Protein AF-A0A1M7SME4-F1 (afdb_monomer_lite)

Radius of gyration: 16.37 Å; chains: 1; bounding box: 40×26×47 Å

pLDDT: mean 83.13, std 8.04, range [46.25, 90.69]

Secondary structure (DSSP, 8-state):
--HHHHHHHHHHHHHHHHHHHHHHHHHHHHTT----HHHHHHHHIIIIIIIIHHHHHHHTT----HHHHHHHHHHHHHHHHHHHHHHHHHHHHHHHHHHHHHTT-

Structure (mmCIF, N/CA/C/O backbone):
data_AF-A0A1M7SME4-F1
#
_entry.id   AF-A0A1M7SME4-F1
#
loop_
_atom_site.group_PDB
_atom_site.id
_atom_site.type_symbol
_atom_site.label_atom_id
_atom_site.label_alt_id
_atom_site.label_comp_id
_atom_site.label_asym_id
_atom_site.label_entity_id
_atom_site.label_seq_id
_atom_site.pdbx_PDB_ins_code
_atom_site.Cartn_x
_atom_site.Cartn_y
_atom_site.Cartn_z
_atom_site.occupancy
_atom_site.B_iso_or_equiv
_atom_site.auth_seq_id
_atom_site.auth_comp_id
_atom_site.auth_asym_id
_atom_site.auth_atom_id
_atom_site.pdbx_PDB_model_num
ATOM 1 N N . MET A 1 1 ? 9.321 0.644 -15.257 1.00 70.50 1 MET A N 1
ATOM 2 C CA . MET A 1 1 ? 8.150 1.542 -15.174 1.00 70.50 1 MET A CA 1
ATOM 3 C C . MET A 1 1 ? 8.654 2.940 -14.820 1.00 70.50 1 MET A C 1
ATOM 5 O O . MET A 1 1 ? 9.652 3.025 -14.117 1.00 70.50 1 MET A O 1
ATOM 9 N N . THR A 1 2 ? 8.028 4.018 -15.302 1.00 84.62 2 THR A N 1
ATOM 10 C CA . THR A 1 2 ? 8.408 5.402 -14.935 1.00 84.62 2 THR A CA 1
ATOM 11 C C . THR A 1 2 ? 8.040 5.708 -13.477 1.00 84.62 2 THR A C 1
ATOM 13 O O . THR A 1 2 ? 7.038 5.192 -12.983 1.00 84.62 2 THR A O 1
ATOM 16 N N . ILE A 1 3 ? 8.794 6.585 -12.802 1.00 83.56 3 ILE A N 1
ATOM 17 C CA . ILE A 1 3 ? 8.522 7.017 -11.414 1.00 83.56 3 ILE A CA 1
ATOM 18 C C . ILE A 1 3 ? 7.089 7.559 -11.260 1.00 83.56 3 ILE A C 1
ATOM 20 O O . ILE A 1 3 ? 6.403 7.232 -10.299 1.00 83.56 3 ILE A O 1
ATOM 24 N N . THR A 1 4 ? 6.588 8.317 -12.236 1.00 88.25 4 THR A N 1
ATOM 25 C CA . THR A 1 4 ? 5.209 8.831 -12.226 1.00 88.25 4 THR A CA 1
ATOM 26 C C . THR A 1 4 ? 4.168 7.713 -12.181 1.00 88.25 4 THR A C 1
ATOM 28 O O . THR A 1 4 ? 3.236 7.768 -11.383 1.00 88.25 4 THR A O 1
ATOM 31 N N . LEU A 1 5 ? 4.350 6.666 -12.994 1.00 85.81 5 LEU A N 1
ATOM 32 C CA . LEU A 1 5 ? 3.459 5.504 -12.995 1.00 85.81 5 LEU A CA 1
ATOM 33 C C . LEU A 1 5 ? 3.539 4.754 -11.662 1.00 85.81 5 LEU A C 1
ATOM 35 O O . LEU A 1 5 ? 2.504 4.387 -11.113 1.00 85.81 5 LEU A O 1
ATOM 39 N N . PHE A 1 6 ? 4.742 4.623 -11.095 1.00 83.38 6 PHE A N 1
ATOM 40 C CA . PHE A 1 6 ? 4.932 4.057 -9.759 1.00 83.38 6 PHE A CA 1
ATOM 41 C C . PHE A 1 6 ? 4.098 4.792 -8.710 1.00 83.38 6 PHE A C 1
ATOM 43 O O . PHE A 1 6 ? 3.273 4.184 -8.035 1.00 83.38 6 PHE A O 1
ATOM 50 N N . ILE A 1 7 ? 4.252 6.112 -8.615 1.00 87.81 7 ILE A N 1
ATOM 51 C CA . ILE A 1 7 ? 3.548 6.921 -7.616 1.00 87.81 7 ILE A CA 1
ATOM 52 C C . ILE A 1 7 ? 2.032 6.904 -7.856 1.00 87.81 7 ILE A C 1
ATOM 54 O O . ILE A 1 7 ? 1.262 6.880 -6.896 1.00 87.81 7 ILE A O 1
ATOM 58 N N . SER A 1 8 ? 1.586 6.867 -9.116 1.00 88.56 8 SER A N 1
ATOM 59 C CA . SER A 1 8 ? 0.157 6.806 -9.443 1.00 88.56 8 SER A CA 1
ATOM 60 C C . SER A 1 8 ? -0.501 5.506 -8.967 1.00 88.56 8 SER A C 1
ATOM 62 O O . SER A 1 8 ? -1.508 5.559 -8.262 1.00 88.56 8 SER A O 1
ATOM 64 N N . ILE A 1 9 ? 0.108 4.349 -9.259 1.00 86.44 9 ILE A N 1
ATOM 65 C CA . ILE A 1 9 ? -0.383 3.040 -8.805 1.00 86.44 9 ILE A CA 1
ATOM 66 C C . ILE A 1 9 ? -0.337 2.977 -7.280 1.00 86.44 9 ILE A C 1
ATOM 68 O O . ILE A 1 9 ? -1.280 2.495 -6.661 1.00 86.44 9 ILE A O 1
ATOM 72 N N . PHE A 1 10 ? 0.721 3.518 -6.671 1.00 86.38 10 PHE A N 1
ATOM 73 C CA . PHE A 1 10 ? 0.857 3.549 -5.221 1.00 86.38 10 PHE A CA 1
ATOM 74 C C . PHE A 1 10 ? -0.250 4.379 -4.568 1.00 86.38 10 PHE A C 1
ATOM 76 O O . PHE A 1 10 ? -0.849 3.944 -3.593 1.00 86.38 10 PHE A O 1
ATOM 83 N N . THR A 1 11 ? -0.563 5.549 -5.123 1.00 87.25 11 THR A N 1
ATOM 84 C CA . THR A 1 11 ? -1.595 6.444 -4.582 1.00 87.25 11 THR A CA 1
ATOM 85 C C . THR A 1 11 ? -2.975 5.797 -4.651 1.00 87.25 11 THR A C 1
ATOM 87 O O . THR A 1 11 ? -3.713 5.809 -3.668 1.00 87.25 11 THR A O 1
ATOM 90 N N . VAL A 1 12 ? -3.310 5.180 -5.788 1.00 88.00 12 VAL A N 1
ATOM 91 C CA . VAL A 1 12 ? -4.562 4.424 -5.934 1.00 88.00 12 VAL A CA 1
ATOM 92 C C . VAL A 1 12 ? -4.577 3.231 -4.977 1.00 88.00 12 VAL A C 1
ATOM 94 O O . VAL A 1 12 ? -5.568 3.017 -4.282 1.00 88.00 12 VAL A O 1
ATOM 97 N N . GLY A 1 13 ? -3.466 2.498 -4.875 1.00 85.81 13 GLY A N 1
ATOM 98 C CA . GLY A 1 13 ? -3.306 1.399 -3.927 1.00 85.81 13 GLY A CA 1
ATOM 99 C C . GLY A 1 13 ? -3.541 1.840 -2.482 1.00 85.81 13 GLY A C 1
ATOM 100 O O . GLY A 1 13 ? -4.311 1.200 -1.778 1.00 85.81 13 GLY A O 1
ATOM 101 N N . ALA A 1 14 ? -2.977 2.974 -2.064 1.00 85.69 14 ALA A N 1
ATOM 102 C CA . ALA A 1 14 ? -3.144 3.518 -0.718 1.00 85.69 14 ALA A CA 1
ATOM 103 C C . ALA A 1 14 ? -4.607 3.883 -0.395 1.00 85.69 14 ALA A C 1
ATOM 105 O O . ALA A 1 14 ? -5.073 3.680 0.728 1.00 85.69 14 ALA A O 1
ATOM 106 N N . MET A 1 15 ? -5.358 4.396 -1.377 1.00 85.31 15 MET A N 1
ATOM 107 C CA . MET A 1 15 ? -6.796 4.643 -1.216 1.00 85.31 15 MET A CA 1
ATOM 108 C C . MET A 1 15 ? -7.570 3.330 -1.053 1.00 85.31 15 MET A C 1
ATOM 110 O O . MET A 1 15 ? -8.401 3.205 -0.153 1.00 85.31 15 MET A O 1
ATOM 114 N N . VAL A 1 16 ? -7.271 2.333 -1.891 1.00 86.88 16 VAL A N 1
ATOM 115 C CA . VAL A 1 16 ? -7.920 1.016 -1.839 1.00 86.88 16 VAL A CA 1
ATOM 116 C C . VAL A 1 16 ? -7.588 0.280 -0.541 1.00 86.88 16 VAL A C 1
ATOM 118 O O . VAL A 1 16 ? -8.490 -0.302 0.053 1.00 86.88 16 VAL A O 1
ATOM 121 N N . SER A 1 17 ? -6.346 0.337 -0.053 1.00 86.44 17 SER A N 1
ATOM 122 C CA . SER A 1 17 ? -5.953 -0.282 1.221 1.00 86.44 17 SER A CA 1
ATOM 123 C C . SER A 1 17 ? -6.677 0.346 2.413 1.00 86.44 17 SER A C 1
ATOM 125 O O . SER A 1 17 ? -7.098 -0.366 3.317 1.00 86.44 17 SER A O 1
ATOM 127 N N . GLY A 1 18 ? -6.922 1.662 2.398 1.00 83.50 18 GLY A N 1
ATOM 128 C CA . GLY A 1 18 ? -7.738 2.316 3.429 1.00 83.50 18 GLY A CA 1
ATOM 129 C C . GLY A 1 18 ? -9.172 1.773 3.472 1.00 83.50 18 GLY A C 1
ATOM 130 O O . GLY A 1 18 ? -9.668 1.400 4.536 1.00 83.50 18 GLY A O 1
ATOM 131 N N . LEU A 1 19 ? -9.809 1.645 2.302 1.00 84.62 19 LEU A N 1
ATOM 132 C CA . LEU A 1 19 ? -11.149 1.058 2.170 1.00 84.62 19 LEU A CA 1
ATOM 133 C C . LEU A 1 19 ? -11.172 -0.423 2.577 1.00 84.62 19 LEU A C 1
ATOM 135 O O . LEU A 1 19 ? -12.099 -0.868 3.255 1.00 84.62 19 LEU A O 1
ATOM 139 N N . LEU A 1 20 ? -10.149 -1.185 2.183 1.00 86.06 20 LEU A N 1
ATOM 140 C CA . LEU A 1 20 ? -10.015 -2.603 2.509 1.00 86.06 20 LEU A CA 1
ATOM 141 C C . LEU A 1 20 ? -9.830 -2.805 4.017 1.00 86.06 20 LEU A C 1
ATOM 143 O O . LEU A 1 20 ? -10.517 -3.636 4.610 1.00 86.06 20 LEU A O 1
ATOM 147 N N . THR A 1 21 ? -9.001 -1.976 4.654 1.00 86.12 21 THR A N 1
ATOM 148 C CA . THR A 1 21 ? -8.843 -1.931 6.109 1.00 86.12 21 THR A CA 1
ATOM 149 C C . THR A 1 21 ? -10.190 -1.700 6.797 1.00 86.12 21 THR A C 1
ATOM 151 O O . THR A 1 21 ? -10.550 -2.454 7.698 1.00 86.12 21 THR A O 1
ATOM 154 N N . GLU A 1 22 ? -10.980 -0.709 6.375 1.00 83.75 22 GLU A N 1
ATOM 155 C CA . GLU A 1 22 ? -12.313 -0.475 6.953 1.00 83.75 22 GLU A CA 1
ATOM 156 C C . GLU A 1 22 ? -13.274 -1.654 6.751 1.00 83.75 22 GLU A C 1
ATOM 158 O O . GLU A 1 22 ? -14.014 -2.016 7.672 1.00 83.75 22 GLU A O 1
ATOM 163 N N . ALA A 1 23 ? -13.260 -2.273 5.569 1.00 85.69 23 ALA A N 1
ATOM 164 C CA . ALA A 1 23 ? -14.092 -3.432 5.267 1.00 85.69 23 ALA A CA 1
ATOM 165 C C . ALA A 1 23 ? -13.735 -4.636 6.156 1.00 85.69 23 ALA A C 1
ATOM 167 O O . ALA A 1 23 ? -14.629 -5.254 6.739 1.00 85.69 23 ALA A O 1
ATOM 168 N N . ILE A 1 24 ? -12.439 -4.927 6.325 1.00 84.06 24 ILE A N 1
ATOM 169 C CA . ILE A 1 24 ? -11.943 -5.997 7.203 1.00 84.06 24 ILE A CA 1
ATOM 170 C C . ILE A 1 24 ? -12.340 -5.718 8.655 1.00 84.06 24 ILE A C 1
ATOM 172 O O . ILE A 1 24 ? -12.851 -6.611 9.331 1.00 84.06 24 ILE A O 1
ATOM 176 N N . LYS A 1 25 ? -12.178 -4.476 9.128 1.00 79.56 25 LYS A N 1
ATOM 177 C CA . LYS A 1 25 ? -12.575 -4.077 10.487 1.00 79.56 25 LYS A CA 1
ATOM 178 C C . LYS A 1 25 ? -14.062 -4.323 10.739 1.00 79.56 25 LYS A C 1
ATOM 180 O O . LYS A 1 25 ? -14.408 -4.946 11.740 1.00 79.56 25 LYS A O 1
ATOM 185 N N . LYS A 1 26 ? -14.939 -3.884 9.826 1.00 82.19 26 LYS A N 1
ATOM 186 C CA . LYS A 1 26 ? -16.393 -4.119 9.927 1.00 82.19 26 LYS A CA 1
ATOM 187 C C . LYS A 1 26 ? -16.729 -5.610 9.914 1.00 82.19 26 LYS A C 1
ATOM 189 O O . LYS A 1 26 ? -17.562 -6.054 10.700 1.00 82.19 26 LYS A O 1
ATOM 194 N N . ALA A 1 27 ? -16.064 -6.390 9.062 1.00 81.50 27 ALA A N 1
ATOM 195 C CA . ALA A 1 27 ? -16.256 -7.837 9.009 1.00 81.50 27 ALA A CA 1
ATOM 196 C C . ALA A 1 27 ? -15.876 -8.518 10.337 1.00 81.50 27 ALA A C 1
ATOM 198 O O . ALA A 1 27 ? -16.624 -9.359 10.831 1.00 81.50 27 ALA A O 1
ATOM 199 N N . TYR A 1 28 ? -14.760 -8.117 10.951 1.00 80.19 28 TYR A N 1
ATOM 200 C CA . TYR A 1 28 ? -14.319 -8.654 12.239 1.00 80.19 28 TYR A CA 1
ATOM 201 C C . TYR A 1 28 ? -15.174 -8.190 13.425 1.00 80.19 28 TYR A C 1
ATOM 203 O O . TYR A 1 28 ? -15.458 -9.000 14.306 1.00 80.19 28 TYR A O 1
ATOM 211 N N . GLN A 1 29 ? -15.627 -6.931 13.436 1.00 78.75 29 GLN A N 1
ATOM 212 C CA . GLN A 1 29 ? -16.581 -6.434 14.437 1.00 78.75 29 GLN A CA 1
ATOM 213 C C . GLN A 1 29 ? -17.877 -7.253 14.415 1.00 78.75 29 GLN A C 1
ATOM 215 O O . GLN A 1 29 ? -18.348 -7.684 15.465 1.00 78.75 29 GLN A O 1
ATOM 220 N N . ASN A 1 30 ? -18.401 -7.556 13.223 1.00 79.19 30 ASN A N 1
ATOM 221 C CA . ASN A 1 30 ? -19.570 -8.428 13.070 1.00 79.19 30 ASN A CA 1
ATOM 222 C C . ASN A 1 30 ? -19.305 -9.872 13.533 1.00 79.19 30 ASN A C 1
ATOM 224 O O . ASN A 1 30 ? -20.229 -10.556 13.965 1.00 79.19 30 ASN A O 1
ATOM 228 N N . ALA A 1 31 ? -18.056 -10.337 13.457 1.00 76.81 31 ALA A N 1
ATOM 229 C CA . ALA A 1 31 ? -17.639 -11.670 13.891 1.00 76.81 31 ALA A CA 1
ATOM 230 C C . ALA A 1 31 ? -17.185 -11.741 15.366 1.00 76.81 31 ALA A C 1
ATOM 232 O O . ALA A 1 31 ? -16.782 -12.816 15.810 1.00 76.81 31 ALA A O 1
ATOM 233 N N . ASN A 1 32 ? -17.233 -10.627 16.112 1.00 72.62 32 ASN A N 1
ATOM 234 C CA . ASN A 1 32 ? -16.807 -10.514 17.515 1.00 72.62 32 ASN A CA 1
ATOM 235 C C . ASN A 1 32 ? -15.382 -11.056 17.779 1.00 72.62 32 ASN A C 1
ATOM 237 O O . ASN A 1 32 ? -15.115 -11.694 18.796 1.00 72.62 32 ASN A O 1
ATOM 241 N N . LYS A 1 33 ? -14.463 -10.851 16.825 1.00 73.25 33 LYS A N 1
ATOM 242 C CA . LYS A 1 33 ? -13.052 -11.250 16.944 1.00 73.25 33 LYS A CA 1
ATOM 243 C C . LYS A 1 33 ? -12.144 -10.032 17.011 1.00 73.25 33 LYS A C 1
ATOM 245 O O . LYS A 1 33 ? -12.272 -9.120 16.196 1.00 73.25 33 LYS A O 1
ATOM 250 N N . ASP A 1 34 ? -11.158 -10.092 17.899 1.00 67.19 34 ASP A N 1
ATOM 251 C CA . ASP A 1 34 ? -10.042 -9.154 17.897 1.00 67.19 34 ASP A CA 1
ATOM 252 C C . ASP A 1 34 ? -9.087 -9.427 16.732 1.00 67.19 34 ASP A C 1
ATOM 254 O O . ASP A 1 34 ? -8.814 -10.572 16.354 1.00 67.19 34 ASP A O 1
ATOM 258 N N . TYR A 1 35 ? -8.565 -8.347 16.163 1.00 67.44 35 TYR A N 1
ATOM 259 C CA . TYR A 1 35 ? -7.582 -8.369 15.090 1.00 67.44 35 TYR A CA 1
ATOM 260 C C . TYR A 1 35 ? -6.402 -7.468 15.436 1.00 67.44 35 TYR A C 1
ATOM 262 O O . TYR A 1 35 ? -6.541 -6.429 16.076 1.00 67.44 35 TYR A O 1
ATOM 270 N N . SER A 1 36 ? -5.219 -7.862 14.967 1.00 77.38 36 SER A N 1
ATOM 271 C CA . SER A 1 36 ? -4.011 -7.052 15.091 1.00 77.38 36 SER A CA 1
ATOM 272 C C . SER A 1 36 ? -3.837 -6.164 13.861 1.00 77.38 36 SER A C 1
ATOM 274 O O . SER A 1 36 ? -4.005 -6.624 12.729 1.00 77.38 36 SER A O 1
ATOM 276 N N . ALA A 1 37 ? -3.426 -4.914 14.080 1.00 75.94 37 ALA A N 1
ATOM 277 C CA . ALA A 1 37 ? -3.099 -3.952 13.025 1.00 75.94 37 ALA A CA 1
ATOM 278 C C . ALA A 1 37 ? -2.117 -4.527 11.990 1.00 75.94 37 ALA A C 1
ATOM 280 O O . ALA A 1 37 ? -2.285 -4.338 10.788 1.00 75.94 37 ALA A O 1
ATOM 281 N N . ASN A 1 38 ? -1.133 -5.304 12.450 1.00 84.44 38 ASN A N 1
ATOM 282 C CA . ASN A 1 38 ? -0.129 -5.907 11.578 1.00 84.44 38 ASN A CA 1
ATOM 283 C C . ASN A 1 38 ? -0.717 -6.976 10.640 1.00 84.4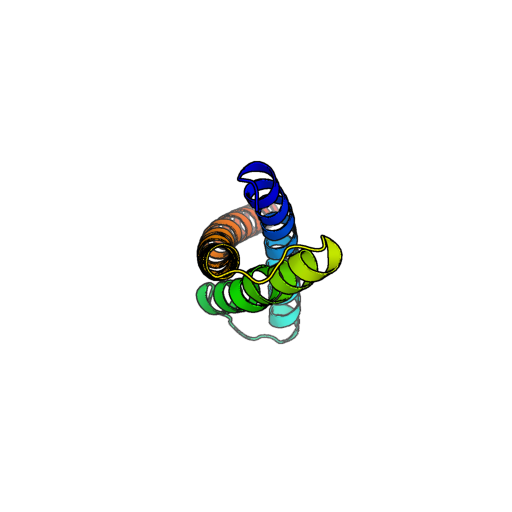4 38 ASN A C 1
ATOM 285 O O . ASN A 1 38 ? -0.262 -7.122 9.511 1.00 84.44 38 ASN A O 1
ATOM 289 N N . VAL A 1 39 ? -1.747 -7.709 11.081 1.00 83.31 39 VAL A N 1
ATOM 290 C CA . VAL A 1 39 ? -2.414 -8.718 10.240 1.00 83.31 39 VAL A CA 1
ATOM 291 C C . VAL A 1 39 ? -3.168 -8.037 9.104 1.00 83.31 39 VAL A C 1
ATOM 293 O O . VAL A 1 39 ? -3.064 -8.478 7.964 1.00 83.31 39 VAL A O 1
ATOM 296 N N . ILE A 1 40 ? -3.866 -6.934 9.387 1.00 85.94 40 ILE A N 1
ATOM 297 C CA . ILE A 1 40 ? -4.553 -6.150 8.351 1.00 85.94 40 ILE A CA 1
ATOM 298 C C . ILE A 1 40 ? -3.537 -5.556 7.371 1.00 85.94 40 ILE A C 1
ATOM 300 O O . ILE A 1 40 ? -3.700 -5.705 6.163 1.00 85.94 40 ILE A O 1
ATOM 304 N N . ALA A 1 41 ? -2.441 -4.986 7.881 1.00 87.31 41 ALA A N 1
ATOM 305 C CA . ALA A 1 41 ? -1.380 -4.447 7.036 1.00 87.31 41 ALA A CA 1
ATOM 306 C C . ALA A 1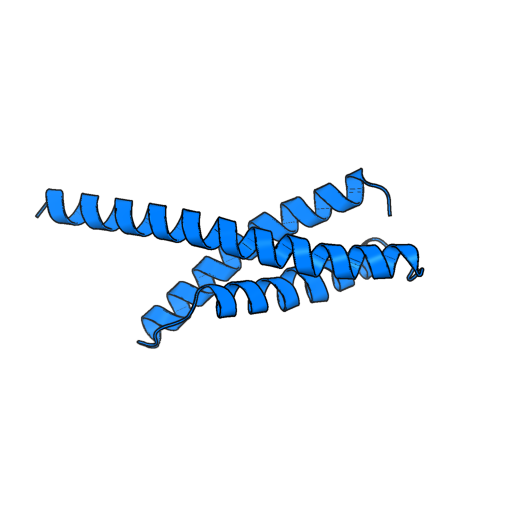 41 ? -0.748 -5.512 6.127 1.00 87.31 41 ALA A C 1
ATOM 308 O O . ALA A 1 41 ? -0.453 -5.239 4.965 1.00 87.31 41 ALA A O 1
ATOM 309 N N . LEU A 1 42 ? -0.562 -6.740 6.625 1.00 87.00 42 LEU A N 1
ATOM 310 C CA . LEU A 1 42 ? -0.087 -7.872 5.824 1.00 87.00 42 LEU A CA 1
ATOM 311 C C . LEU A 1 42 ? -1.086 -8.275 4.735 1.00 87.00 42 LEU A C 1
ATOM 313 O O . LEU A 1 42 ? -0.674 -8.535 3.604 1.00 87.00 42 LEU A O 1
ATOM 317 N N . VAL A 1 43 ? -2.383 -8.308 5.049 1.00 87.25 43 VAL A N 1
ATOM 318 C CA . VAL A 1 43 ? -3.432 -8.591 4.057 1.00 87.25 43 VAL A CA 1
ATOM 319 C C . VAL A 1 43 ? -3.418 -7.532 2.957 1.00 87.25 43 VAL A C 1
ATOM 321 O O . VAL A 1 43 ? -3.371 -7.887 1.780 1.00 87.25 43 VAL A O 1
ATOM 324 N N . ASP A 1 44 ? -3.365 -6.251 3.315 1.00 89.12 44 ASP A N 1
ATOM 325 C CA . ASP A 1 44 ? -3.282 -5.155 2.347 1.00 89.12 44 ASP A CA 1
ATOM 326 C C . ASP A 1 44 ? -2.006 -5.239 1.499 1.00 89.12 44 ASP A C 1
ATOM 328 O O . ASP A 1 44 ? -2.052 -5.063 0.280 1.00 89.12 44 ASP A O 1
ATOM 332 N N . ALA A 1 45 ? -0.865 -5.569 2.106 1.00 90.38 45 ALA A N 1
ATOM 333 C CA . ALA A 1 45 ? 0.400 -5.732 1.395 1.00 90.38 45 ALA A CA 1
ATOM 334 C C . ALA A 1 45 ? 0.326 -6.830 0.323 1.00 90.38 45 ALA A C 1
ATOM 336 O O . ALA A 1 45 ? 0.810 -6.643 -0.793 1.00 90.38 45 ALA A O 1
ATOM 337 N N . VAL A 1 46 ? -0.311 -7.961 0.632 1.00 90.69 46 VAL A N 1
ATOM 338 C CA . VAL A 1 46 ? -0.464 -9.075 -0.312 1.00 90.69 46 VAL A CA 1
ATOM 339 C C . VAL A 1 46 ? -1.513 -8.757 -1.378 1.00 90.69 46 VAL A C 1
ATOM 341 O O . VAL A 1 46 ? -1.254 -8.942 -2.569 1.00 90.69 46 VAL A O 1
ATOM 344 N N . VAL A 1 47 ? -2.685 -8.260 -0.977 1.00 90.62 47 VAL A N 1
ATOM 345 C CA . VAL A 1 47 ? -3.818 -8.026 -1.883 1.00 90.62 47 VAL A CA 1
ATOM 346 C C . VAL A 1 47 ? -3.581 -6.802 -2.758 1.00 90.62 47 VAL A C 1
ATOM 348 O O . VAL A 1 47 ? -3.667 -6.889 -3.978 1.00 90.62 47 VAL A O 1
ATOM 351 N N . VAL A 1 48 ? -3.264 -5.657 -2.164 1.00 90.12 48 VAL A N 1
ATOM 352 C CA . VAL A 1 48 ? -3.096 -4.400 -2.899 1.00 90.12 48 VAL A CA 1
ATOM 353 C C . VAL A 1 48 ? -1.673 -4.288 -3.441 1.00 90.12 48 VAL A C 1
ATOM 355 O O . VAL A 1 48 ? -1.483 -4.035 -4.630 1.00 90.12 48 VAL A O 1
ATOM 358 N N . GLY A 1 49 ? -0.669 -4.530 -2.594 1.00 88.31 49 GLY A N 1
ATOM 359 C CA . GLY A 1 49 ? 0.739 -4.413 -2.979 1.00 88.31 49 GLY A CA 1
ATOM 360 C C . GLY A 1 49 ? 1.193 -5.505 -3.949 1.00 88.31 49 GLY A C 1
ATOM 361 O O . GLY A 1 49 ? 1.861 -5.202 -4.935 1.00 88.31 49 GLY A O 1
ATOM 362 N N . GLY A 1 50 ? 0.808 -6.759 -3.710 1.00 89.25 50 GLY A N 1
ATOM 363 C CA . GLY A 1 50 ? 1.176 -7.902 -4.547 1.00 89.25 50 GLY A CA 1
ATOM 364 C C . GLY A 1 50 ? 0.229 -8.103 -5.728 1.00 89.25 50 GLY A C 1
ATOM 365 O O . GLY A 1 50 ? 0.600 -7.860 -6.881 1.00 89.25 50 GLY A O 1
ATOM 366 N N . LEU A 1 51 ? -0.998 -8.558 -5.448 1.00 90.19 51 LEU A N 1
ATOM 367 C CA . LEU A 1 51 ? -1.979 -8.905 -6.484 1.00 90.19 51 LEU A CA 1
ATOM 368 C C . LEU A 1 51 ? -2.421 -7.672 -7.281 1.00 90.19 51 LEU A C 1
ATOM 370 O O . LEU A 1 51 ? -2.413 -7.710 -8.509 1.00 90.19 51 LEU A O 1
ATOM 374 N N . GLY A 1 52 ? -2.731 -6.561 -6.609 1.00 88.88 52 GLY A N 1
ATOM 375 C CA . GLY A 1 52 ? -3.144 -5.310 -7.247 1.00 88.88 52 GLY A CA 1
ATOM 376 C C . GLY A 1 52 ? -2.090 -4.765 -8.210 1.00 88.88 52 GLY A C 1
ATOM 377 O O . GLY A 1 52 ? -2.398 -4.487 -9.370 1.00 88.88 52 GLY A O 1
ATOM 378 N N . THR A 1 53 ? -0.828 -4.697 -7.776 1.00 88.50 53 THR A N 1
ATOM 379 C CA . THR A 1 53 ? 0.287 -4.261 -8.636 1.00 88.50 53 THR A CA 1
ATOM 380 C C . THR A 1 53 ? 0.533 -5.227 -9.797 1.00 88.50 53 THR A C 1
ATOM 382 O O . THR A 1 53 ? 0.760 -4.784 -10.921 1.00 88.50 53 THR A O 1
ATOM 385 N N . THR A 1 54 ? 0.436 -6.539 -9.564 1.00 89.56 54 THR A N 1
ATOM 386 C CA . THR A 1 54 ? 0.575 -7.566 -10.615 1.00 89.56 54 THR A CA 1
ATOM 387 C C . THR A 1 54 ? -0.499 -7.414 -11.692 1.00 89.56 54 THR A C 1
ATOM 389 O O . THR A 1 54 ? -0.187 -7.380 -12.884 1.00 89.56 54 THR A O 1
ATOM 392 N N . CYS A 1 55 ? -1.760 -7.256 -11.283 1.00 89.50 55 CYS A N 1
ATOM 393 C CA . CYS A 1 55 ? -2.873 -6.989 -12.189 1.00 89.50 55 CYS A CA 1
ATOM 394 C C . CYS A 1 55 ? -2.667 -5.675 -12.950 1.00 89.50 55 CYS A C 1
ATOM 396 O O . CYS A 1 55 ? -2.859 -5.635 -14.164 1.00 89.50 55 CYS A O 1
ATOM 398 N N . ALA A 1 56 ? -2.215 -4.615 -12.272 1.00 87.38 56 ALA A N 1
ATOM 399 C CA . ALA A 1 56 ? -1.910 -3.339 -12.913 1.00 87.38 56 ALA A CA 1
ATOM 400 C C . ALA A 1 56 ? -0.805 -3.478 -13.972 1.00 87.38 56 ALA A C 1
ATOM 402 O O . ALA A 1 56 ? -0.910 -2.888 -15.043 1.00 87.38 56 ALA A O 1
ATOM 403 N N . TYR A 1 57 ? 0.226 -4.291 -13.721 1.00 88.62 57 TYR A N 1
ATOM 404 C CA . TYR A 1 57 ? 1.291 -4.536 -14.696 1.00 88.62 57 TYR A CA 1
ATOM 405 C C . TYR A 1 57 ? 0.765 -5.246 -15.942 1.00 88.62 57 TYR A C 1
ATOM 407 O O . TYR A 1 57 ? 1.125 -4.857 -17.052 1.00 88.62 57 TYR A O 1
ATOM 415 N N . MET A 1 58 ? -0.123 -6.231 -15.776 1.00 87.75 58 MET A N 1
ATOM 416 C CA . MET A 1 58 ? -0.766 -6.908 -16.906 1.00 87.75 58 MET A CA 1
ATOM 417 C C . MET A 1 58 ? -1.679 -5.965 -17.699 1.00 87.75 58 MET A C 1
ATOM 419 O O . MET A 1 58 ? -1.585 -5.918 -18.922 1.00 87.75 58 MET A O 1
ATOM 423 N N . LEU A 1 59 ? -2.520 -5.180 -17.018 1.00 88.31 59 LEU A N 1
ATOM 424 C CA . LEU A 1 59 ? -3.467 -4.257 -17.658 1.00 88.31 59 LEU A CA 1
ATOM 425 C C . LEU A 1 59 ? -2.775 -3.102 -18.393 1.00 88.31 59 LEU A C 1
ATOM 427 O O . LEU A 1 59 ? -3.251 -2.663 -19.435 1.00 88.31 59 LEU A O 1
ATOM 431 N N . LEU A 1 60 ? -1.651 -2.617 -17.861 1.00 86.88 60 LEU A N 1
ATOM 432 C CA . LEU A 1 60 ? -0.874 -1.521 -18.447 1.00 86.88 60 LEU A CA 1
ATOM 433 C C . LEU A 1 60 ? 0.200 -2.003 -19.437 1.00 86.88 60 LEU A C 1
ATOM 435 O O . LEU A 1 60 ? 0.968 -1.185 -19.943 1.00 86.88 60 LEU A O 1
ATOM 439 N N . GLY A 1 61 ? 0.291 -3.312 -19.701 1.00 85.69 61 GLY A N 1
ATOM 440 C CA . GLY A 1 61 ? 1.279 -3.886 -20.619 1.00 85.69 61 GLY A CA 1
ATOM 441 C C . GLY A 1 61 ? 2.731 -3.697 -20.162 1.00 85.69 61 GLY A C 1
ATOM 442 O O . GLY A 1 61 ? 3.637 -3.589 -20.988 1.00 85.69 61 GLY A O 1
ATOM 443 N N . ILE A 1 62 ? 2.971 -3.620 -18.850 1.00 86.12 62 ILE A N 1
ATOM 444 C CA . ILE A 1 62 ? 4.310 -3.420 -18.291 1.00 86.12 62 ILE A CA 1
ATOM 445 C C . ILE A 1 62 ? 5.099 -4.735 -18.408 1.00 86.12 62 ILE A C 1
ATOM 447 O O . I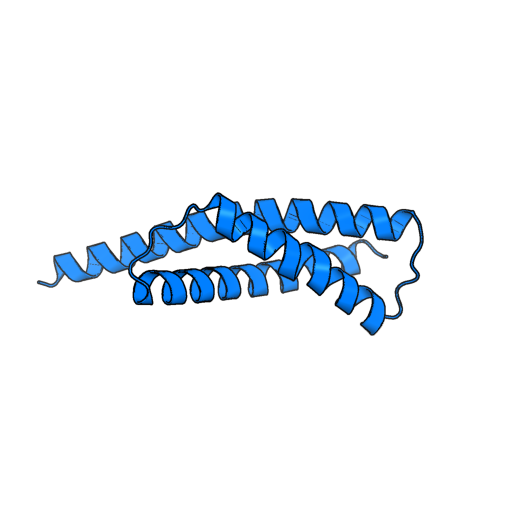LE A 1 62 ? 4.666 -5.758 -17.877 1.00 86.12 62 ILE A O 1
ATOM 451 N N . PRO A 1 63 ? 6.277 -4.737 -19.062 1.00 87.06 63 PRO A N 1
ATOM 452 C CA . PRO A 1 63 ? 7.049 -5.959 -19.259 1.00 87.06 63 PRO A CA 1
ATOM 453 C C . PRO A 1 63 ? 7.623 -6.485 -17.938 1.00 87.06 63 PRO A C 1
ATOM 455 O O . PRO A 1 63 ? 8.109 -5.717 -17.108 1.00 87.06 63 PRO A O 1
ATOM 458 N N . TRP A 1 64 ? 7.645 -7.804 -17.764 1.00 84.81 64 TRP A N 1
ATOM 459 C CA . TRP A 1 64 ? 8.201 -8.471 -16.581 1.00 84.81 64 TRP A CA 1
ATOM 460 C C . TRP A 1 64 ? 9.732 -8.536 -16.632 1.00 84.81 64 TRP A C 1
ATOM 462 O O . TRP A 1 64 ? 10.331 -9.578 -16.874 1.00 84.81 64 TRP A O 1
ATOM 472 N N . THR A 1 65 ? 10.377 -7.389 -16.437 1.00 90.50 65 THR A N 1
ATOM 473 C CA . THR A 1 65 ? 11.837 -7.275 -16.332 1.00 90.50 65 THR A CA 1
ATOM 474 C C . THR A 1 65 ? 12.283 -7.301 -14.872 1.00 90.50 65 THR A C 1
ATOM 476 O O . THR A 1 65 ? 11.500 -6.994 -13.971 1.00 90.50 65 THR A O 1
ATOM 479 N N . VAL A 1 66 ? 13.566 -7.595 -14.627 1.00 89.88 66 VAL A N 1
ATOM 480 C CA . VAL A 1 66 ? 14.160 -7.608 -13.274 1.00 89.88 66 VAL A CA 1
ATOM 481 C C . VAL A 1 66 ? 13.868 -6.306 -12.515 1.00 89.88 66 VAL A C 1
ATOM 483 O O . VAL A 1 66 ? 13.433 -6.344 -11.368 1.00 89.88 66 VAL A O 1
ATOM 486 N N . ASN A 1 67 ? 14.001 -5.154 -13.178 1.00 88.00 67 ASN A N 1
ATOM 487 C CA . ASN A 1 67 ? 13.729 -3.850 -12.565 1.00 88.00 67 ASN A CA 1
ATOM 488 C C . ASN A 1 67 ? 12.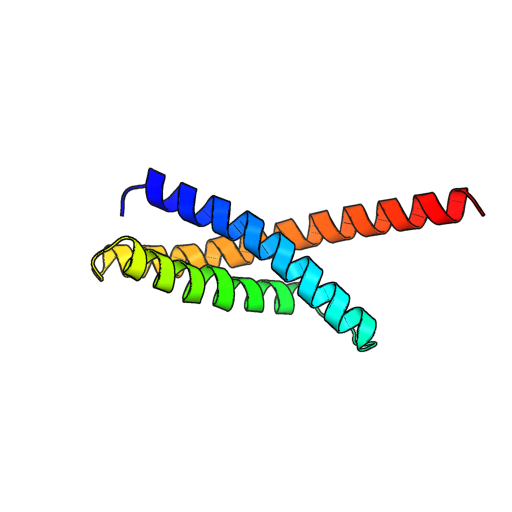265 -3.695 -12.125 1.00 88.00 67 ASN A C 1
ATOM 490 O O . ASN A 1 67 ? 11.996 -3.155 -11.056 1.00 88.00 67 ASN A O 1
ATOM 494 N N . ASN A 1 68 ? 11.309 -4.180 -12.923 1.00 87.31 68 ASN A N 1
ATOM 495 C CA . ASN A 1 68 ? 9.890 -4.098 -12.576 1.00 87.31 68 ASN A CA 1
ATOM 496 C C . ASN A 1 68 ? 9.522 -5.087 -11.457 1.00 87.31 68 ASN A C 1
ATOM 498 O O . ASN A 1 68 ? 8.693 -4.761 -10.614 1.00 87.31 68 ASN A O 1
ATOM 502 N N . ILE A 1 69 ? 10.181 -6.247 -11.384 1.00 87.50 69 ILE A N 1
ATOM 503 C CA . ILE A 1 69 ? 10.022 -7.185 -10.261 1.00 87.50 69 ILE A CA 1
ATOM 504 C C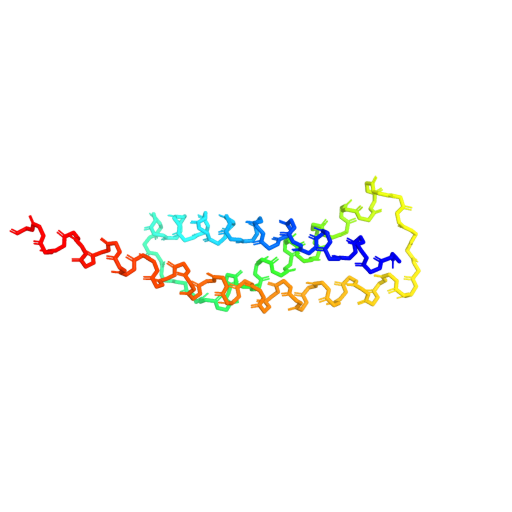 . ILE A 1 69 ? 10.515 -6.549 -8.953 1.00 87.50 69 ILE A C 1
ATOM 506 O O . ILE A 1 69 ? 9.830 -6.633 -7.936 1.00 87.50 69 ILE A O 1
ATOM 510 N N . ILE A 1 70 ? 11.650 -5.842 -8.974 1.00 90.19 70 ILE A N 1
ATOM 511 C CA . ILE A 1 70 ? 12.133 -5.081 -7.808 1.00 90.19 70 ILE A CA 1
ATOM 512 C C . ILE A 1 70 ? 11.105 -4.016 -7.394 1.00 90.19 70 ILE A C 1
ATOM 514 O O . ILE A 1 70 ? 10.804 -3.878 -6.208 1.00 90.19 70 ILE A O 1
ATOM 518 N N . CYS A 1 71 ? 10.511 -3.297 -8.355 1.00 87.38 71 CYS A N 1
ATOM 519 C CA . CYS A 1 71 ? 9.440 -2.338 -8.070 1.00 87.38 71 CYS A CA 1
ATOM 520 C C . CYS A 1 71 ? 8.199 -2.990 -7.447 1.00 87.38 71 CYS A C 1
ATOM 522 O O . CYS A 1 71 ? 7.567 -2.368 -6.598 1.00 87.38 71 CYS A O 1
ATOM 524 N N . LEU A 1 72 ? 7.852 -4.218 -7.831 1.00 89.56 72 LEU A N 1
ATOM 525 C CA . LEU A 1 72 ? 6.740 -4.958 -7.235 1.00 89.56 72 LEU A CA 1
ATOM 526 C C . LEU A 1 72 ? 7.019 -5.283 -5.762 1.00 89.56 72 LEU A C 1
ATOM 528 O O . LEU A 1 72 ? 6.176 -5.019 -4.909 1.00 89.56 72 LEU A O 1
ATOM 532 N N . PHE A 1 73 ? 8.216 -5.776 -5.435 1.00 90.38 73 PHE A N 1
ATOM 533 C CA . PHE A 1 73 ? 8.595 -6.002 -4.035 1.00 90.38 73 PHE A CA 1
ATOM 534 C C . PHE A 1 73 ? 8.607 -4.704 -3.223 1.00 90.38 73 PHE A C 1
ATOM 536 O O . PHE A 1 73 ? 8.109 -4.679 -2.098 1.00 90.38 73 PHE A O 1
ATOM 543 N N . LEU A 1 74 ? 9.104 -3.608 -3.805 1.00 90.31 74 LEU A N 1
ATOM 544 C CA . LEU A 1 74 ? 9.008 -2.287 -3.187 1.00 90.31 74 LEU A CA 1
ATOM 545 C C . LEU A 1 74 ? 7.553 -1.877 -2.950 1.00 90.31 74 LEU A C 1
ATOM 547 O O . LEU A 1 74 ? 7.244 -1.386 -1.872 1.00 90.31 74 LEU A O 1
ATOM 551 N N . MET A 1 75 ? 6.647 -2.117 -3.899 1.00 89.81 75 MET A N 1
ATOM 552 C CA . MET A 1 75 ? 5.222 -1.822 -3.719 1.00 89.81 75 MET A CA 1
ATOM 553 C C . MET A 1 75 ? 4.611 -2.584 -2.549 1.00 89.81 75 MET A C 1
ATOM 555 O O . MET A 1 75 ? 3.881 -1.983 -1.771 1.00 89.81 75 MET A O 1
ATOM 559 N N . ILE A 1 76 ? 4.938 -3.866 -2.374 1.00 90.62 76 ILE A N 1
ATOM 560 C CA . ILE A 1 76 ? 4.466 -4.649 -1.223 1.00 90.62 76 ILE A CA 1
ATOM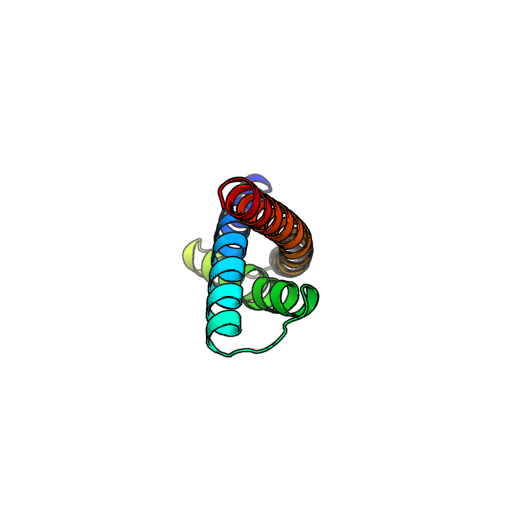 561 C C . ILE A 1 76 ? 4.907 -3.989 0.089 1.00 90.62 76 ILE A C 1
ATOM 563 O O . ILE A 1 76 ? 4.082 -3.788 0.978 1.00 90.62 76 ILE A O 1
ATOM 567 N N . VAL A 1 77 ? 6.181 -3.598 0.197 1.00 90.69 77 VAL A N 1
ATOM 568 C CA . VAL A 1 77 ? 6.718 -2.951 1.405 1.00 90.69 77 VAL A CA 1
ATOM 569 C C . VAL A 1 77 ? 6.078 -1.583 1.638 1.00 90.69 77 VAL A C 1
ATOM 571 O O . VAL A 1 77 ? 5.668 -1.277 2.755 1.00 90.69 77 VAL A O 1
ATOM 574 N N . VAL A 1 78 ? 5.960 -0.754 0.599 1.00 90.19 78 VAL A N 1
ATOM 575 C CA . VAL A 1 78 ? 5.398 0.596 0.735 1.00 90.19 78 VAL A CA 1
ATOM 576 C C . VAL A 1 78 ? 3.899 0.531 1.054 1.00 90.19 78 VAL A C 1
ATOM 578 O O . VAL A 1 78 ? 3.431 1.302 1.887 1.00 90.19 78 VAL A O 1
ATOM 581 N N . VAL A 1 79 ? 3.144 -0.406 0.472 1.00 88.81 79 VAL A N 1
ATOM 582 C CA . VAL A 1 79 ? 1.729 -0.633 0.816 1.00 88.81 79 VAL A CA 1
ATOM 583 C C . VAL A 1 79 ? 1.584 -1.181 2.233 1.00 88.81 79 VAL A C 1
ATOM 585 O O . VAL A 1 79 ? 0.687 -0.745 2.946 1.00 88.81 79 VAL A O 1
ATOM 588 N N . TRP A 1 80 ? 2.474 -2.068 2.682 1.00 89.00 80 TRP A N 1
ATOM 589 C CA . TRP A 1 80 ? 2.480 -2.554 4.064 1.00 89.00 80 TRP A CA 1
ATOM 590 C C . TRP A 1 80 ? 2.665 -1.408 5.069 1.00 89.00 80 TRP A C 1
ATOM 592 O O . TRP A 1 80 ? 1.840 -1.230 5.966 1.00 89.00 80 TRP A O 1
ATOM 602 N N . VAL A 1 81 ? 3.690 -0.568 4.873 1.00 88.00 81 VAL A N 1
ATOM 603 C CA . VAL A 1 81 ? 3.928 0.620 5.715 1.00 88.00 81 VAL A CA 1
ATOM 604 C C . VAL A 1 81 ? 2.772 1.619 5.596 1.00 88.00 81 VAL A C 1
ATOM 606 O O . VAL A 1 81 ? 2.309 2.165 6.596 1.00 88.00 81 VAL A O 1
ATOM 609 N N . GLY A 1 82 ? 2.272 1.843 4.379 1.00 85.50 82 GLY A N 1
ATOM 610 C CA . GLY A 1 82 ? 1.144 2.733 4.112 1.00 85.50 82 GLY A CA 1
ATOM 611 C C . GLY A 1 82 ? -0.140 2.282 4.806 1.00 85.50 82 GLY A C 1
ATOM 612 O O . GLY A 1 82 ? -0.854 3.118 5.355 1.00 85.50 82 GLY A O 1
ATOM 613 N N . SER A 1 83 ? -0.399 0.974 4.850 1.00 85.44 83 SER A N 1
ATOM 614 C CA . SER A 1 83 ? -1.536 0.387 5.560 1.00 85.44 83 SER A CA 1
ATOM 615 C C . SER A 1 83 ? -1.373 0.497 7.076 1.00 85.44 83 SER A C 1
ATOM 617 O O . SER A 1 83 ? -2.332 0.859 7.746 1.00 85.44 83 SER A O 1
ATOM 619 N N . MET A 1 84 ? -0.167 0.325 7.634 1.00 84.69 84 MET A N 1
ATOM 620 C CA . MET A 1 84 ? 0.073 0.582 9.066 1.00 84.69 84 MET A CA 1
ATOM 621 C C . MET A 1 84 ? -0.241 2.033 9.452 1.00 84.69 84 MET A C 1
ATOM 623 O O . MET A 1 84 ? -1.005 2.283 10.381 1.00 84.69 84 MET A O 1
ATOM 627 N N . ILE A 1 85 ? 0.280 2.999 8.690 1.00 83.19 85 ILE A N 1
ATOM 628 C CA . ILE A 1 85 ? 0.028 4.426 8.940 1.00 83.19 85 ILE A CA 1
ATOM 629 C C . ILE A 1 85 ? -1.452 4.767 8.705 1.00 83.19 85 ILE A C 1
ATOM 631 O O . ILE A 1 85 ? -2.049 5.554 9.444 1.00 83.19 85 ILE A O 1
ATOM 635 N N . GLY A 1 86 ? -2.058 4.193 7.663 1.00 78.12 86 GLY A N 1
ATOM 636 C CA . GLY A 1 86 ? -3.476 4.357 7.356 1.00 78.12 86 GLY A CA 1
ATOM 637 C C . GLY A 1 86 ? -4.364 3.806 8.470 1.00 78.12 86 GLY A C 1
ATOM 638 O O . GLY A 1 86 ? -5.308 4.472 8.892 1.00 78.12 86 GLY A O 1
ATOM 639 N N . TYR A 1 87 ? -4.021 2.636 9.005 1.00 77.50 87 TYR A N 1
ATOM 640 C CA . TYR A 1 87 ? -4.717 1.998 10.112 1.00 77.50 87 TYR A CA 1
ATOM 641 C C . TYR A 1 87 ? -4.740 2.884 11.357 1.00 77.50 87 TYR A C 1
ATOM 643 O O . TYR A 1 87 ? -5.814 3.051 11.942 1.00 77.50 87 TYR A O 1
ATOM 651 N N . ASP A 1 88 ? -3.598 3.468 11.732 1.00 80.19 88 ASP A N 1
ATOM 652 C CA . ASP A 1 88 ? -3.478 4.336 12.908 1.00 80.19 88 ASP A CA 1
ATOM 653 C C . ASP A 1 88 ? -4.368 5.573 12.781 1.00 80.19 88 ASP A C 1
ATOM 655 O O . ASP A 1 88 ? -5.118 5.907 13.701 1.00 80.19 88 ASP A O 1
ATOM 659 N N . LYS A 1 89 ? -4.367 6.208 11.602 1.00 79.81 89 LYS A N 1
ATOM 660 C CA . LYS A 1 89 ? -5.255 7.343 11.311 1.00 79.81 89 LYS A CA 1
ATOM 661 C C . LYS A 1 89 ? -6.729 6.948 11.391 1.00 79.81 89 LYS A C 1
ATOM 663 O O . LYS A 1 89 ? -7.515 7.665 12.002 1.00 79.81 89 LYS A O 1
ATOM 668 N N . ILE A 1 90 ? -7.109 5.799 10.826 1.00 74.75 90 ILE A N 1
ATOM 669 C CA . ILE A 1 90 ? -8.489 5.292 10.900 1.00 74.75 90 ILE A CA 1
ATOM 670 C C . ILE A 1 90 ? -8.883 5.024 12.359 1.00 74.75 90 ILE A C 1
ATOM 672 O O . ILE A 1 90 ? -9.987 5.373 12.767 1.00 74.75 90 ILE A O 1
ATOM 676 N N . MET A 1 91 ? -7.998 4.428 13.163 1.00 76.06 91 MET A N 1
ATOM 677 C CA . MET A 1 91 ? -8.275 4.172 14.579 1.00 76.06 91 MET A CA 1
ATOM 678 C C . MET A 1 91 ? -8.449 5.476 15.365 1.00 76.06 91 MET A C 1
ATOM 680 O O . MET A 1 91 ? -9.379 5.603 16.160 1.00 76.06 91 MET A O 1
ATOM 684 N N . GLN A 1 92 ? -7.601 6.471 15.103 1.00 82.81 92 GLN A N 1
ATOM 685 C CA . GLN A 1 92 ? -7.710 7.792 15.713 1.00 82.81 92 GLN A CA 1
ATOM 686 C C . GLN A 1 92 ? -9.055 8.461 15.387 1.00 82.81 92 GLN A C 1
ATOM 688 O O . GLN A 1 92 ? -9.704 8.987 16.289 1.00 82.81 92 GLN A O 1
ATOM 693 N N . LEU A 1 93 ? -9.503 8.395 14.129 1.00 81.94 93 LEU A N 1
ATOM 694 C CA . LEU A 1 93 ? -10.803 8.925 13.703 1.00 81.94 93 LEU A CA 1
ATOM 695 C C . LEU A 1 93 ? -11.976 8.189 14.366 1.00 81.94 93 LEU A C 1
ATOM 697 O O . LEU A 1 93 ? -12.918 8.829 14.826 1.00 81.94 93 LEU A O 1
ATOM 701 N N . LEU A 1 94 ? -11.916 6.857 14.463 1.00 78.25 94 LEU A N 1
ATOM 702 C CA . LEU A 1 94 ? -12.952 6.063 15.135 1.00 78.25 94 LEU A CA 1
ATOM 703 C C . LEU A 1 94 ? -13.064 6.407 16.625 1.00 78.25 94 LEU A C 1
ATOM 705 O O . LEU A 1 94 ? -14.175 6.583 17.122 1.00 78.25 94 LEU A O 1
ATOM 709 N N . ASN A 1 95 ? -11.936 6.570 17.319 1.00 81.31 95 ASN A N 1
ATOM 710 C CA . ASN A 1 95 ? -11.925 6.978 18.726 1.00 81.31 95 ASN A CA 1
ATOM 711 C C . ASN A 1 95 ? -12.497 8.392 18.917 1.00 81.31 95 ASN A C 1
ATOM 713 O O . ASN A 1 95 ? -13.265 8.625 19.846 1.00 81.31 95 ASN A O 1
ATOM 717 N N . GLN A 1 96 ? -12.186 9.331 18.015 1.00 80.44 96 GLN A N 1
ATOM 718 C CA . GLN A 1 96 ? -12.782 10.672 18.046 1.00 80.44 96 GLN A CA 1
ATOM 719 C C . GLN A 1 96 ? -14.305 10.627 17.865 1.00 80.44 96 GLN A C 1
ATOM 721 O O . GLN A 1 96 ? -15.028 11.288 18.604 1.00 80.44 96 GLN A O 1
ATOM 726 N N . LEU A 1 97 ? -14.805 9.820 16.924 1.00 80.75 97 LEU A N 1
ATOM 727 C CA . LEU A 1 97 ? -16.245 9.640 16.715 1.00 80.75 97 LEU A CA 1
ATOM 728 C C . LEU A 1 97 ? -16.938 8.995 17.924 1.00 80.75 97 LEU A C 1
ATOM 730 O O . LEU A 1 97 ? -18.067 9.369 18.240 1.00 80.75 97 LEU A O 1
ATOM 734 N N . GLY A 1 98 ? -16.273 8.050 18.596 1.00 76.38 98 GLY A N 1
ATOM 735 C CA . GLY A 1 98 ? -16.754 7.433 19.834 1.00 76.38 98 GLY A CA 1
ATOM 736 C C . GLY A 1 98 ? -16.926 8.453 20.959 1.00 76.38 98 GLY A C 1
ATOM 737 O O . GLY A 1 98 ? -18.030 8.601 21.478 1.00 76.38 98 GLY A O 1
ATOM 738 N N . ASN A 1 99 ? -15.879 9.229 21.256 1.00 76.88 99 ASN A N 1
ATOM 739 C CA . ASN A 1 99 ? -15.912 10.237 22.321 1.00 76.88 99 ASN A CA 1
ATOM 740 C C . ASN A 1 99 ? -16.963 11.336 22.076 1.00 76.88 99 ASN A C 1
ATOM 742 O O . ASN A 1 99 ? -17.615 11.780 23.016 1.00 76.88 99 ASN A O 1
ATOM 746 N N . ILE A 1 100 ? -17.181 11.754 20.822 1.00 73.25 100 ILE A N 1
ATOM 747 C CA . ILE A 1 100 ? -18.243 12.724 20.477 1.00 73.25 100 ILE A CA 1
ATOM 748 C C . ILE A 1 100 ? -19.639 12.171 20.808 1.00 73.25 100 ILE A C 1
ATOM 750 O O . ILE A 1 100 ? -20.570 12.931 21.074 1.00 73.25 100 ILE A O 1
ATOM 754 N N . ARG A 1 101 ? -19.813 10.848 20.745 1.00 64.12 101 ARG A N 1
ATOM 755 C CA . ARG A 1 101 ? -21.098 10.194 20.997 1.00 64.12 101 ARG A CA 1
ATOM 756 C C . ARG A 1 101 ? -21.415 10.099 22.490 1.00 64.12 101 ARG A C 1
ATOM 758 O O . ARG A 1 101 ? -22.587 10.198 22.834 1.00 64.12 101 ARG A O 1
ATOM 765 N N . GLU A 1 102 ? -20.401 9.945 23.342 1.00 61.81 102 GLU A N 1
ATOM 766 C CA . GLU A 1 102 ? -20.554 9.933 24.805 1.00 61.81 102 GLU A CA 1
ATOM 767 C C . GLU A 1 102 ? -20.812 11.330 25.388 1.00 61.81 102 GLU A C 1
ATOM 769 O O . GLU A 1 102 ? -21.621 11.450 26.295 1.00 61.81 102 GLU A O 1
ATOM 774 N N . ASP A 1 103 ? -20.236 12.396 24.819 1.00 57.78 103 ASP A N 1
ATOM 775 C CA . ASP A 1 103 ? -20.482 13.793 25.246 1.00 57.78 103 ASP A CA 1
ATOM 776 C C . ASP A 1 103 ? -21.911 14.297 24.930 1.00 57.78 103 ASP A C 1
ATOM 778 O O . ASP A 1 103 ? -22.333 15.370 25.354 1.00 57.78 103 ASP A O 1
ATOM 782 N N . LYS A 1 104 ? -22.688 13.526 24.158 1.00 53.38 104 LYS A N 1
ATOM 783 C CA . LYS A 1 104 ? -24.092 13.829 23.836 1.00 53.38 104 LYS A CA 1
ATOM 784 C C . LYS A 1 104 ? -25.115 12.964 24.584 1.00 53.38 104 LYS A C 1
ATOM 786 O O . LYS A 1 104 ? -26.307 13.126 24.309 1.00 53.38 104 LYS A O 1
ATOM 791 N N . SER A 1 105 ? -24.684 12.049 25.458 1.00 46.25 105 SER A N 1
ATOM 792 C CA . SER A 1 105 ? -25.564 11.212 26.296 1.00 46.25 105 SER A CA 1
ATOM 793 C C . SER A 1 105 ? -25.673 11.747 27.717 1.00 46.25 105 SER A C 1
ATOM 795 O O . SER A 1 105 ? -26.680 11.367 28.356 1.00 46.25 105 SER A O 1
#

Sequence (105 aa):
MTITLFISIFTVGAMVSGLLTEAIKKAYQNANKDYSANVIALVDAVVVGGLGTTCAYMLLGIPWTVNNIICLFLMIVVVWVGSMIGYDKIMQLLNQLGNIREDKS

Organism: NCBI:txid1121132

Foldseek 3Di:
DDPVVLVVLLVVLLVVLLVQLVVVVVVCVVVVDDDDLLVSLLVSLCVSLAVVLVVVCVVVVPDPDPVVVVSSVVSSVSSSVSSSVSNVVVVVVVVVVVVVVVVVD